Protein AF-A0A321LDU5-F1 (afdb_monomer_lite)

pLDDT: mean 95.39, std 5.8, range [63.94, 98.81]

Sequence (97 aa):
MRLVKAFNTIWYQHLATRGRTDIPVDERHAIFVAGDDQAAKQIISNLIEQIGFAPVDTGSLREGGKSQQPNAPIYNKIFTGREAKAAVAASQRARTA

Secondary structure (DSSP, 8-state):
---EE-STTS-HHHHHH---SSS-GGGSBEEEEEES-HHHHHHHHHHHHHTT-EEEE--SHHHHHHHTSTTSTTTT---BHHHHHHHHHHHHHHHH-

Structure (mmCIF, N/CA/C/O backbone):
data_AF-A0A321LDU5-F1
#
_entry.id   AF-A0A321LDU5-F1
#
loop_
_atom_site.group_PDB
_atom_site.id
_atom_site.type_symbol
_atom_site.label_atom_id
_atom_site.label_alt_id
_atom_site.label_comp_id
_atom_site.label_asym_id
_atom_site.label_entity_id
_atom_site.label_seq_id
_atom_site.pdbx_PDB_ins_code
_atom_site.Cartn_x
_atom_site.Cartn_y
_atom_site.Cartn_z
_atom_site.occupancy
_atom_site.B_iso_or_equiv
_atom_site.auth_seq_id
_atom_site.auth_comp_id
_atom_site.auth_asym_id
_atom_site.auth_atom_id
_atom_site.pdbx_PDB_model_num
ATOM 1 N N . MET A 1 1 ? -19.811 0.726 9.645 1.00 80.44 1 MET A N 1
ATOM 2 C CA . MET A 1 1 ? -19.613 0.369 8.220 1.00 80.44 1 MET A CA 1
ATOM 3 C C . MET A 1 1 ? -18.187 -0.138 8.049 1.00 80.44 1 MET A C 1
ATOM 5 O O . MET A 1 1 ? -17.305 0.439 8.668 1.00 80.44 1 MET A O 1
ATOM 9 N N . ARG A 1 2 ? -17.956 -1.199 7.263 1.00 94.88 2 ARG A N 1
ATOM 10 C CA . ARG A 1 2 ? -16.611 -1.733 6.974 1.00 94.88 2 ARG A CA 1
ATOM 11 C C . ARG A 1 2 ? -16.158 -1.235 5.603 1.00 94.88 2 ARG A C 1
ATOM 13 O O . ARG A 1 2 ? -16.572 -1.791 4.593 1.00 94.88 2 ARG A O 1
ATOM 20 N N . LEU A 1 3 ? -15.375 -0.159 5.575 1.00 97.44 3 LEU A N 1
ATOM 21 C CA . LEU A 1 3 ? -14.898 0.478 4.346 1.00 97.44 3 LEU A CA 1
ATOM 22 C C . LEU A 1 3 ? -13.371 0.561 4.359 1.00 97.44 3 LEU A C 1
ATOM 24 O O . LEU A 1 3 ? -12.777 0.959 5.361 1.00 97.44 3 LEU A O 1
ATOM 28 N N . VAL A 1 4 ? -12.756 0.194 3.235 1.00 98.50 4 VAL A N 1
ATOM 29 C CA . VAL A 1 4 ? -11.306 0.215 3.031 1.00 98.50 4 VAL A CA 1
ATOM 30 C C . VAL A 1 4 ? -11.001 0.874 1.690 1.00 98.50 4 VAL A C 1
ATOM 32 O O . VAL A 1 4 ? -11.653 0.583 0.689 1.00 98.50 4 VAL A O 1
ATOM 35 N N . LYS A 1 5 ? -9.994 1.748 1.669 1.00 98.50 5 LYS A N 1
ATOM 36 C CA . LYS A 1 5 ? -9.425 2.336 0.455 1.00 98.50 5 LYS A CA 1
ATOM 37 C C . LYS A 1 5 ? -8.069 1.690 0.177 1.00 98.50 5 LYS A C 1
ATOM 39 O O . LYS A 1 5 ? -7.194 1.699 1.042 1.00 98.50 5 LYS A O 1
ATOM 44 N N . ALA A 1 6 ? -7.928 1.123 -1.016 1.00 98.38 6 ALA A N 1
ATOM 45 C CA . ALA A 1 6 ? -6.703 0.515 -1.524 1.00 98.38 6 ALA A CA 1
ATOM 46 C C . ALA A 1 6 ? -6.683 0.577 -3.063 1.00 98.38 6 ALA A C 1
ATOM 48 O O . ALA A 1 6 ? -7.662 1.006 -3.676 1.00 98.38 6 ALA A O 1
ATOM 49 N N . PHE A 1 7 ? -5.574 0.158 -3.684 1.00 98.12 7 PHE A N 1
ATOM 50 C CA . PHE A 1 7 ? -5.378 0.046 -5.145 1.00 98.12 7 PHE A CA 1
ATOM 51 C C . PHE A 1 7 ? -5.443 1.347 -5.959 1.00 98.12 7 PHE A C 1
ATOM 53 O O . PHE A 1 7 ? -5.120 1.347 -7.141 1.00 98.12 7 PHE A O 1
ATOM 60 N N . ASN A 1 8 ? -5.809 2.478 -5.362 1.00 97.25 8 ASN A N 1
ATOM 61 C CA . ASN A 1 8 ? -5.989 3.719 -6.113 1.00 97.25 8 ASN A CA 1
ATOM 62 C C . ASN A 1 8 ? -4.675 4.465 -6.408 1.00 97.25 8 ASN A C 1
ATOM 64 O O . ASN A 1 8 ? -4.693 5.428 -7.165 1.00 97.25 8 ASN A O 1
ATOM 68 N N . THR A 1 9 ? -3.571 4.086 -5.761 1.00 96.31 9 THR A N 1
ATOM 69 C CA . THR A 1 9 ? -2.256 4.735 -5.897 1.00 96.31 9 THR A CA 1
ATOM 70 C C . THR A 1 9 ? -1.334 4.015 -6.878 1.00 96.31 9 THR A C 1
ATOM 72 O O . THR A 1 9 ? -0.234 4.501 -7.122 1.00 96.31 9 THR A O 1
ATOM 75 N N . ILE A 1 10 ? -1.732 2.846 -7.388 1.00 97.06 10 ILE A N 1
ATOM 76 C CA . ILE A 1 10 ? -0.924 2.024 -8.290 1.00 97.06 10 ILE A CA 1
ATOM 77 C C . ILE A 1 10 ? -1.414 2.180 -9.730 1.00 97.06 10 ILE A C 1
ATOM 79 O O . ILE A 1 10 ? -2.610 2.159 -10.012 1.00 97.06 10 ILE A O 1
ATOM 83 N N . TRP A 1 11 ? -0.471 2.295 -10.663 1.00 96.38 11 TRP A N 1
ATOM 84 C CA . TRP A 1 11 ? -0.779 2.302 -12.087 1.00 96.38 11 TRP A CA 1
ATOM 85 C C . TRP A 1 11 ? -1.250 0.920 -12.561 1.00 96.38 11 TRP A C 1
ATOM 87 O O . TRP A 1 11 ? -0.635 -0.096 -12.233 1.00 96.38 11 TRP A O 1
ATOM 97 N N . TYR A 1 12 ? -2.317 0.868 -13.362 1.00 95.25 12 TYR A N 1
ATOM 98 C CA . TYR A 1 12 ? -3.005 -0.385 -13.703 1.00 95.25 12 TYR A CA 1
ATOM 99 C C . TYR A 1 12 ? -2.096 -1.439 -14.365 1.00 95.25 12 TYR A C 1
ATOM 101 O O . TYR A 1 12 ? -2.219 -2.624 -14.059 1.00 95.25 12 TYR A O 1
ATOM 109 N N . GLN A 1 13 ? -1.135 -1.036 -15.209 1.00 97.56 13 GLN A N 1
ATOM 110 C CA . GLN A 1 13 ? -0.201 -1.990 -15.825 1.00 97.56 13 GLN A CA 1
ATOM 111 C C . GLN A 1 13 ? 0.742 -2.608 -14.789 1.00 97.56 13 GLN A C 1
ATOM 113 O O . GLN A 1 13 ? 1.088 -3.781 -14.901 1.00 97.56 13 GLN A O 1
ATOM 118 N N . HIS A 1 14 ? 1.123 -1.863 -13.747 1.00 96.75 14 HIS A N 1
ATOM 119 C CA . HIS A 1 14 ? 1.906 -2.415 -12.643 1.00 96.75 14 HIS A CA 1
ATOM 120 C C . HIS A 1 14 ? 1.092 -3.398 -11.807 1.00 96.75 14 HIS A C 1
ATOM 122 O O . HIS A 1 14 ? 1.633 -4.431 -11.421 1.00 96.75 14 HIS A O 1
ATOM 128 N N . LEU A 1 15 ? -0.190 -3.116 -11.564 1.00 97.44 15 LEU A N 1
ATOM 129 C CA . LEU A 1 15 ? -1.076 -4.058 -10.880 1.00 97.44 15 LEU A CA 1
ATOM 130 C C . LEU A 1 15 ? -1.191 -5.382 -11.655 1.00 97.44 15 LEU A C 1
ATOM 132 O O . LEU A 1 15 ? -1.141 -6.446 -11.050 1.00 97.44 15 LEU A O 1
ATOM 136 N N . ALA A 1 16 ? -1.271 -5.321 -12.987 1.00 97.62 16 ALA A N 1
ATOM 137 C CA . ALA A 1 16 ? -1.379 -6.507 -13.836 1.00 97.62 16 ALA A CA 1
ATOM 138 C C . ALA A 1 16 ? -0.087 -7.342 -13.934 1.00 97.62 16 ALA A C 1
ATOM 140 O O . ALA A 1 16 ? -0.160 -8.534 -14.211 1.00 97.62 16 ALA A O 1
ATOM 141 N N . THR A 1 17 ? 1.093 -6.734 -13.755 1.00 97.50 17 THR A N 1
ATOM 142 C CA . THR A 1 17 ? 2.371 -7.366 -14.152 1.00 97.50 17 THR A CA 1
ATOM 143 C C . THR A 1 17 ? 3.406 -7.511 -13.040 1.00 97.50 17 THR A C 1
ATOM 145 O O . THR A 1 17 ? 4.365 -8.257 -13.213 1.00 97.50 17 THR A O 1
ATOM 148 N N . ARG A 1 18 ? 3.262 -6.810 -11.907 1.00 96.88 18 ARG A N 1
ATOM 149 C CA . ARG A 1 18 ? 4.307 -6.747 -10.865 1.00 96.88 18 ARG A CA 1
ATOM 150 C C . A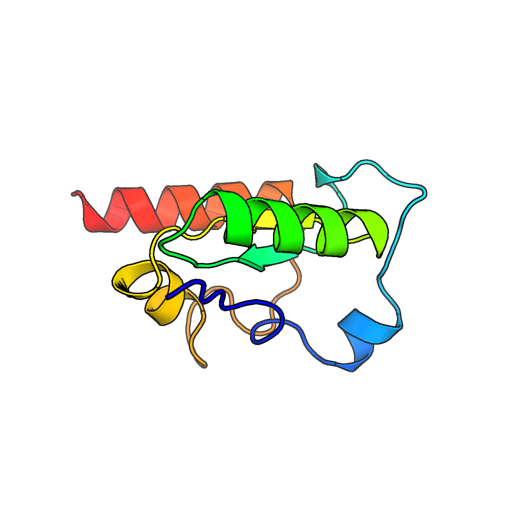RG A 1 18 ? 4.022 -7.565 -9.607 1.00 96.88 18 ARG A C 1
ATOM 152 O O . ARG A 1 18 ? 4.775 -7.436 -8.643 1.00 96.88 18 ARG A O 1
ATOM 159 N N . GLY A 1 19 ? 2.981 -8.395 -9.606 1.00 97.94 19 GLY A N 1
ATOM 160 C CA . GLY A 1 19 ? 2.759 -9.355 -8.525 1.00 97.94 19 GLY A CA 1
ATOM 161 C C . GLY A 1 19 ? 3.910 -10.363 -8.469 1.00 97.94 19 GLY A C 1
ATOM 162 O O . GLY A 1 19 ? 4.225 -11.001 -9.472 1.00 97.94 19 GLY A O 1
ATOM 163 N N . ARG A 1 20 ? 4.572 -10.478 -7.316 1.00 98.19 20 ARG A N 1
ATOM 164 C CA . ARG A 1 20 ? 5.739 -11.347 -7.098 1.00 98.19 20 ARG A CA 1
ATOM 165 C C . ARG A 1 20 ? 5.591 -12.111 -5.787 1.00 98.19 20 ARG A C 1
ATOM 167 O O . ARG A 1 20 ? 5.869 -11.579 -4.718 1.00 98.19 20 ARG A O 1
ATOM 174 N N . THR A 1 21 ? 5.136 -13.359 -5.853 1.00 98.19 21 THR A N 1
ATOM 175 C CA . THR A 1 21 ? 4.998 -14.239 -4.675 1.00 98.19 21 THR A CA 1
ATOM 176 C C . THR A 1 21 ? 6.295 -14.966 -4.309 1.00 98.19 21 THR A C 1
ATOM 178 O O . THR A 1 21 ? 6.383 -15.554 -3.237 1.00 98.19 21 THR A O 1
ATOM 181 N N . ASP A 1 22 ? 7.295 -14.909 -5.185 1.00 98.12 22 ASP A N 1
ATOM 182 C CA . ASP A 1 22 ? 8.592 -15.587 -5.104 1.00 98.12 22 ASP A CA 1
ATOM 183 C C . ASP A 1 22 ? 9.657 -14.817 -4.303 1.00 98.12 22 ASP A C 1
ATOM 185 O O . ASP A 1 22 ? 10.712 -15.367 -4.003 1.00 98.12 22 ASP A O 1
ATOM 189 N N . ILE A 1 23 ? 9.388 -13.558 -3.942 1.00 98.38 23 ILE A N 1
ATOM 190 C CA . ILE A 1 23 ? 10.307 -12.697 -3.177 1.00 98.38 23 ILE A CA 1
ATOM 191 C C . ILE A 1 23 ? 9.706 -12.292 -1.819 1.00 98.38 23 ILE A C 1
ATOM 193 O O . ILE A 1 23 ? 8.476 -12.340 -1.657 1.00 98.38 23 ILE A O 1
ATOM 197 N N . PRO A 1 24 ? 10.527 -11.862 -0.838 1.00 98.56 24 PRO A N 1
ATOM 198 C CA . PRO A 1 24 ? 10.043 -11.393 0.460 1.00 98.56 24 PRO A CA 1
ATOM 199 C C . PRO A 1 24 ? 9.044 -10.239 0.339 1.00 98.56 24 PRO A C 1
ATOM 201 O O . PRO A 1 24 ? 9.219 -9.347 -0.489 1.00 98.56 24 PRO A O 1
ATOM 204 N N . VAL A 1 25 ? 8.019 -10.215 1.199 1.00 98.31 25 VAL A N 1
ATOM 205 C CA . VAL A 1 25 ? 6.940 -9.205 1.158 1.00 98.31 25 VAL A CA 1
ATOM 206 C C . VAL A 1 25 ? 7.480 -7.776 1.182 1.00 98.31 25 VAL A C 1
ATOM 208 O O . VAL A 1 25 ? 7.019 -6.938 0.416 1.00 98.31 25 VAL A O 1
ATOM 211 N N . ASP A 1 26 ? 8.506 -7.499 1.984 1.00 98.06 26 ASP A N 1
ATOM 212 C CA . ASP A 1 26 ? 9.086 -6.155 2.103 1.00 98.06 26 ASP A CA 1
ATOM 213 C C . ASP A 1 26 ? 9.813 -5.655 0.846 1.00 98.06 26 ASP A C 1
ATOM 215 O O . ASP A 1 26 ? 10.090 -4.459 0.747 1.00 98.06 26 ASP A O 1
ATOM 219 N N . GLU A 1 27 ? 10.090 -6.532 -0.118 1.00 98.38 27 GLU A N 1
ATOM 220 C CA . GLU A 1 27 ? 10.717 -6.205 -1.405 1.00 98.38 27 GLU A CA 1
ATOM 221 C C . GLU A 1 27 ? 9.703 -6.138 -2.554 1.00 98.38 27 GLU A C 1
ATOM 223 O O . GLU A 1 27 ? 10.024 -5.662 -3.644 1.00 98.38 27 GLU A O 1
ATOM 228 N N . ARG A 1 28 ? 8.457 -6.563 -2.315 1.00 98.56 28 ARG A N 1
ATOM 229 C CA . ARG A 1 28 ? 7.370 -6.479 -3.297 1.00 98.56 28 ARG A CA 1
ATOM 230 C C . ARG A 1 28 ? 6.905 -5.038 -3.459 1.00 98.56 28 ARG A C 1
ATOM 232 O O . ARG A 1 28 ? 7.032 -4.214 -2.552 1.00 98.56 28 ARG A O 1
ATOM 239 N N . HIS A 1 29 ? 6.311 -4.746 -4.612 1.00 98.44 29 HIS A N 1
ATOM 240 C CA . HIS A 1 29 ? 5.699 -3.448 -4.878 1.00 98.44 29 HIS A CA 1
ATOM 241 C C . HIS A 1 29 ? 4.563 -3.186 -3.875 1.00 98.44 29 HIS A C 1
ATOM 243 O O . HIS A 1 29 ? 3.704 -4.042 -3.660 1.00 98.44 29 HIS A O 1
ATOM 249 N N . ALA A 1 30 ? 4.571 -2.018 -3.241 1.00 98.50 30 ALA A N 1
ATOM 250 C CA . ALA A 1 30 ? 3.617 -1.658 -2.208 1.00 98.50 30 ALA A CA 1
ATOM 251 C C . ALA A 1 30 ? 2.233 -1.284 -2.759 1.00 98.50 30 ALA A C 1
ATOM 253 O O . ALA A 1 30 ? 2.107 -0.586 -3.766 1.00 98.50 30 ALA A O 1
ATOM 254 N N . ILE A 1 31 ? 1.190 -1.684 -2.032 1.00 98.62 31 ILE A N 1
ATOM 255 C CA . ILE A 1 31 ? -0.178 -1.183 -2.177 1.00 98.62 31 ILE A CA 1
ATOM 256 C C . ILE A 1 31 ? -0.619 -0.642 -0.820 1.00 98.62 31 ILE A C 1
ATOM 258 O O . ILE A 1 31 ? -0.576 -1.335 0.198 1.00 98.62 31 ILE A O 1
ATOM 262 N N . PHE A 1 32 ? -1.041 0.619 -0.808 1.00 98.50 32 PHE A N 1
ATOM 263 C CA . PHE A 1 32 ? -1.435 1.307 0.414 1.00 98.50 32 PHE A CA 1
ATOM 264 C C . PHE A 1 32 ? -2.877 0.977 0.805 1.00 98.50 32 PHE A C 1
ATOM 266 O O . PHE A 1 32 ? -3.747 0.845 -0.057 1.00 98.50 32 PHE A O 1
ATOM 273 N N . VAL A 1 33 ? -3.124 0.868 2.109 1.00 98.62 33 VAL A N 1
ATOM 274 C CA . VAL A 1 33 ? -4.420 0.520 2.702 1.00 98.62 33 VAL A CA 1
ATOM 275 C C . VAL A 1 33 ? -4.806 1.591 3.724 1.00 98.62 33 VAL A C 1
ATOM 277 O O . VAL A 1 33 ? -3.982 1.994 4.542 1.00 98.62 33 VAL A O 1
ATOM 280 N N . ALA A 1 34 ? -6.042 2.088 3.670 1.00 98.50 34 ALA A N 1
ATOM 281 C CA . ALA A 1 34 ? -6.623 2.976 4.682 1.00 98.50 34 ALA A CA 1
ATOM 282 C C . ALA A 1 34 ? -8.012 2.476 5.087 1.00 98.50 34 ALA A C 1
ATOM 284 O O . ALA A 1 34 ? -8.794 2.057 4.234 1.00 98.50 34 ALA A O 1
ATOM 285 N N . GLY A 1 35 ? -8.333 2.539 6.375 1.00 98.25 35 GLY A N 1
ATOM 286 C CA . GLY A 1 35 ? -9.564 1.972 6.923 1.00 98.25 35 GLY A CA 1
ATOM 287 C C . GLY A 1 35 ? -9.686 2.214 8.423 1.00 98.25 35 GLY A C 1
ATOM 288 O O . GLY A 1 35 ? -8.682 2.198 9.135 1.00 98.25 35 GLY A O 1
ATOM 289 N N . ASP A 1 36 ? -10.916 2.403 8.900 1.00 98.25 36 ASP A N 1
ATOM 290 C CA . ASP A 1 36 ? -11.202 2.597 10.332 1.00 98.25 36 ASP A CA 1
ATOM 291 C C . ASP A 1 36 ? -11.530 1.272 11.050 1.00 98.25 36 ASP A C 1
ATOM 293 O O . ASP A 1 36 ? -11.459 1.189 12.272 1.00 98.25 36 ASP A O 1
ATOM 297 N N . ASP A 1 37 ? -11.853 0.216 10.295 1.00 98.38 37 ASP A N 1
ATOM 298 C CA . ASP A 1 37 ? -12.102 -1.136 10.807 1.00 98.38 37 ASP A CA 1
ATOM 299 C C . ASP A 1 37 ? -10.864 -2.021 10.585 1.00 98.38 37 ASP A C 1
ATOM 301 O O . ASP A 1 37 ? -10.459 -2.289 9.449 1.00 98.38 37 ASP A O 1
ATOM 305 N N . GLN A 1 38 ? -10.241 -2.465 11.680 1.00 97.62 38 GLN A N 1
ATOM 306 C CA . GLN A 1 38 ? -8.986 -3.220 11.627 1.00 97.62 38 GLN A CA 1
ATOM 307 C C . GLN A 1 38 ? -9.153 -4.595 10.967 1.00 97.62 38 GLN A C 1
ATOM 309 O O . GLN A 1 38 ? -8.269 -5.027 10.228 1.00 97.62 38 GLN A O 1
ATOM 314 N N . ALA A 1 39 ? -10.285 -5.270 11.189 1.00 98.12 39 ALA A N 1
ATOM 315 C CA . ALA A 1 39 ? -10.549 -6.580 10.597 1.00 98.12 39 ALA A CA 1
ATOM 316 C C . ALA A 1 39 ? -10.714 -6.476 9.073 1.00 98.12 39 ALA A C 1
ATOM 318 O O . ALA A 1 39 ? -10.152 -7.277 8.327 1.00 98.12 39 ALA A O 1
ATOM 319 N N . ALA A 1 40 ? -11.414 -5.447 8.595 1.00 98.38 40 ALA A N 1
ATOM 320 C CA . ALA A 1 40 ? -11.566 -5.160 7.177 1.00 98.38 40 ALA A CA 1
ATOM 321 C C . ALA A 1 40 ? -10.219 -4.825 6.524 1.00 98.38 40 ALA A C 1
ATOM 323 O O . ALA A 1 40 ? -9.915 -5.361 5.457 1.00 98.38 40 ALA A O 1
ATOM 324 N N . LYS A 1 41 ? -9.378 -4.004 7.173 1.00 98.44 41 LYS A N 1
ATOM 325 C CA . LYS A 1 41 ? -8.009 -3.755 6.692 1.00 98.44 41 LYS A CA 1
ATOM 326 C C . LYS A 1 41 ? -7.205 -5.046 6.594 1.00 98.44 41 LYS A C 1
ATOM 328 O O . LYS A 1 41 ? -6.547 -5.248 5.583 1.00 98.44 41 LYS A O 1
ATOM 333 N N . GLN A 1 42 ? -7.289 -5.930 7.589 1.00 98.56 42 GLN A N 1
ATOM 334 C CA . GLN A 1 42 ? -6.548 -7.191 7.570 1.00 98.56 42 GLN A CA 1
ATOM 335 C C . GLN A 1 42 ? -6.967 -8.093 6.403 1.00 98.56 42 GLN A C 1
ATOM 337 O O . GLN A 1 42 ? -6.105 -8.656 5.736 1.00 98.56 42 GLN A O 1
ATOM 342 N N . ILE A 1 43 ? -8.269 -8.193 6.116 1.00 98.69 43 ILE A N 1
ATOM 343 C CA . ILE A 1 43 ? -8.778 -8.964 4.970 1.00 98.69 43 ILE A CA 1
ATOM 344 C C . ILE A 1 43 ? -8.173 -8.443 3.658 1.00 98.69 43 ILE A C 1
ATOM 346 O O . ILE A 1 43 ? -7.672 -9.227 2.854 1.00 98.69 43 ILE A O 1
ATOM 350 N N . ILE A 1 44 ? -8.176 -7.122 3.456 1.00 98.62 44 ILE A N 1
ATOM 351 C CA . ILE A 1 44 ? -7.627 -6.506 2.240 1.00 98.62 44 ILE A CA 1
ATOM 352 C C . ILE A 1 44 ? -6.098 -6.620 2.182 1.00 98.62 44 ILE A C 1
ATOM 354 O O . ILE A 1 44 ? -5.556 -6.906 1.117 1.00 98.62 44 ILE A O 1
ATOM 358 N N . SER A 1 45 ? -5.399 -6.459 3.305 1.00 98.75 45 SER A N 1
ATOM 359 C CA . SER A 1 45 ? -3.947 -6.652 3.379 1.00 98.75 45 SER A CA 1
ATOM 360 C C . SER A 1 45 ? -3.545 -8.080 3.012 1.00 98.75 45 SER A C 1
ATOM 362 O O . SER A 1 45 ? -2.624 -8.266 2.223 1.00 98.75 45 SER A O 1
ATOM 364 N N . ASN A 1 46 ? -4.279 -9.080 3.508 1.00 98.75 46 ASN A N 1
ATOM 365 C CA . ASN A 1 46 ? -4.039 -10.480 3.164 1.00 98.75 46 ASN A CA 1
ATOM 366 C C . ASN A 1 46 ? -4.260 -10.735 1.669 1.00 98.75 46 ASN A C 1
ATOM 368 O O . ASN A 1 46 ? -3.447 -11.409 1.044 1.00 98.75 46 ASN A O 1
ATOM 372 N N . LEU A 1 47 ? -5.322 -10.169 1.082 1.00 98.75 47 LEU A N 1
ATOM 373 C CA . LEU A 1 47 ? -5.557 -10.254 -0.360 1.00 98.75 47 LEU A CA 1
ATOM 374 C C . LEU A 1 47 ? -4.370 -9.679 -1.145 1.00 98.75 47 LEU A C 1
ATOM 376 O O . LEU A 1 47 ? -3.861 -10.345 -2.039 1.00 98.75 47 LEU A O 1
ATOM 380 N N . ILE A 1 48 ? -3.910 -8.473 -0.794 1.00 98.81 48 ILE A N 1
ATOM 381 C CA . ILE A 1 48 ? -2.759 -7.805 -1.427 1.00 98.81 48 ILE A CA 1
ATOM 382 C C . ILE A 1 48 ? -1.499 -8.679 -1.352 1.00 98.81 48 ILE A C 1
ATOM 384 O O . ILE A 1 48 ? -0.777 -8.811 -2.340 1.00 98.81 48 ILE A O 1
ATOM 388 N N . GLU A 1 49 ? -1.241 -9.295 -0.201 1.00 98.69 49 GLU A N 1
ATOM 389 C CA . GLU A 1 49 ? -0.092 -10.183 -0.029 1.00 98.69 49 GLU A CA 1
ATOM 390 C C . GLU A 1 49 ? -0.203 -11.449 -0.892 1.00 98.69 49 GLU A C 1
ATOM 392 O O . GLU A 1 49 ? 0.767 -11.827 -1.557 1.00 98.69 49 GLU A O 1
ATOM 397 N N . GLN A 1 50 ? -1.394 -12.060 -0.945 1.00 98.69 50 GLN A N 1
ATOM 398 C CA . GLN A 1 50 ? -1.689 -13.250 -1.754 1.00 98.69 50 GLN A CA 1
ATOM 399 C C . GLN A 1 50 ? -1.494 -13.006 -3.252 1.00 98.69 50 GLN A C 1
ATOM 401 O O . GLN A 1 50 ? -1.001 -13.888 -3.952 1.00 98.69 50 GLN A O 1
ATOM 406 N N . ILE A 1 51 ? -1.823 -11.808 -3.746 1.00 98.50 51 ILE A N 1
ATOM 407 C CA . ILE A 1 51 ? -1.606 -11.434 -5.154 1.00 98.50 51 ILE A CA 1
ATOM 408 C C . ILE A 1 51 ? -0.178 -10.932 -5.438 1.00 98.50 51 ILE A C 1
ATOM 410 O O . ILE A 1 51 ? 0.102 -10.435 -6.528 1.00 98.50 51 ILE A O 1
ATOM 414 N N . GLY A 1 52 ? 0.748 -11.070 -4.483 1.00 98.56 52 GLY A N 1
ATOM 415 C CA . GLY A 1 52 ? 2.174 -10.821 -4.698 1.00 98.56 52 GLY A CA 1
ATOM 416 C C . GLY A 1 52 ? 2.614 -9.367 -4.516 1.00 98.56 52 GLY A C 1
ATOM 417 O O . GLY A 1 52 ? 3.630 -8.970 -5.085 1.00 98.56 52 GLY A O 1
ATOM 418 N N . PHE A 1 53 ? 1.895 -8.572 -3.724 1.00 98.81 53 PHE A N 1
ATOM 419 C CA . PHE A 1 53 ? 2.246 -7.184 -3.399 1.00 98.81 53 PHE A CA 1
ATOM 420 C C . PHE A 1 53 ? 2.511 -7.015 -1.896 1.00 98.81 53 PHE A C 1
ATOM 422 O O . PHE A 1 53 ? 2.261 -7.920 -1.103 1.00 98.81 53 PHE A O 1
ATOM 429 N N . ALA A 1 54 ? 3.042 -5.859 -1.494 1.00 98.81 54 ALA A N 1
ATOM 430 C CA . ALA A 1 54 ? 3.267 -5.525 -0.089 1.00 98.81 54 ALA A CA 1
ATOM 431 C C . ALA A 1 54 ? 2.141 -4.618 0.439 1.00 98.81 54 ALA A C 1
ATOM 433 O O . ALA A 1 54 ? 2.050 -3.467 0.003 1.00 98.81 54 ALA A O 1
ATOM 434 N N . PRO A 1 55 ? 1.284 -5.064 1.372 1.00 98.75 55 PRO A N 1
ATOM 435 C CA . PRO A 1 55 ? 0.300 -4.175 1.979 1.00 98.75 55 PRO A CA 1
ATOM 436 C C . PRO A 1 55 ? 0.978 -3.178 2.928 1.00 98.75 55 PRO A C 1
ATOM 438 O O . PRO A 1 55 ? 1.793 -3.558 3.771 1.00 98.75 55 PRO A O 1
ATOM 441 N N . VAL A 1 56 ? 0.626 -1.894 2.820 1.00 98.62 56 VAL A N 1
ATOM 442 C CA . VAL A 1 56 ? 1.149 -0.837 3.703 1.00 98.62 56 VAL A CA 1
ATOM 443 C C . VAL A 1 56 ? 0.010 0.001 4.273 1.00 98.62 56 VAL A C 1
ATOM 445 O O . VAL A 1 56 ? -0.675 0.724 3.551 1.00 98.62 56 VAL A O 1
ATOM 448 N N . ASP A 1 57 ? -0.186 -0.086 5.587 1.00 98.06 57 ASP A N 1
ATOM 449 C CA . ASP A 1 57 ? -1.225 0.659 6.298 1.00 98.06 57 ASP A CA 1
ATOM 450 C C . ASP A 1 57 ? -0.870 2.150 6.397 1.00 98.06 57 ASP A C 1
ATOM 452 O O . ASP A 1 57 ? 0.213 2.531 6.838 1.00 98.06 57 ASP A O 1
ATOM 456 N N . THR A 1 58 ? -1.806 3.000 5.991 1.00 97.62 58 THR A N 1
ATOM 457 C CA . THR A 1 58 ? -1.703 4.467 6.044 1.00 97.62 58 THR A CA 1
ATOM 458 C C . THR A 1 58 ? -2.581 5.082 7.136 1.00 97.62 58 THR A C 1
ATOM 460 O O . THR A 1 58 ? -2.590 6.303 7.307 1.00 97.62 58 THR A O 1
ATOM 463 N N . GLY A 1 59 ? -3.281 4.250 7.912 1.00 96.56 59 GLY A N 1
ATOM 464 C CA . GLY A 1 59 ? -4.120 4.638 9.038 1.00 96.56 59 GLY A CA 1
ATOM 465 C C . GLY A 1 59 ? -5.610 4.721 8.693 1.00 96.56 59 GLY A C 1
ATOM 466 O O . GLY A 1 59 ? -6.141 3.935 7.907 1.00 96.56 59 GLY A O 1
ATOM 467 N N . SER A 1 60 ? -6.293 5.673 9.332 1.00 97.06 60 SER A N 1
ATOM 468 C CA . SER A 1 60 ? -7.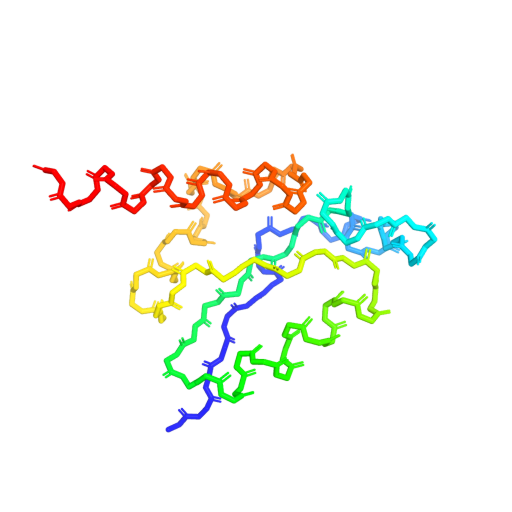737 5.903 9.185 1.00 97.06 60 SER A CA 1
ATOM 469 C C . SER A 1 60 ? -8.119 6.353 7.775 1.00 97.06 60 SER A C 1
ATOM 471 O O . SER A 1 60 ? -7.292 6.892 7.035 1.00 97.06 60 SER A O 1
ATOM 473 N N . LEU A 1 61 ? -9.395 6.226 7.403 1.00 97.12 61 LEU A N 1
ATOM 474 C CA . LEU A 1 61 ? -9.885 6.784 6.132 1.00 97.12 61 LEU A CA 1
ATOM 475 C C . LEU A 1 61 ? -9.713 8.303 6.069 1.00 97.12 61 LEU A C 1
ATOM 477 O O . LEU A 1 61 ? -9.407 8.847 5.009 1.00 97.12 61 LEU A O 1
ATOM 481 N N . ARG A 1 62 ? -9.873 8.991 7.204 1.00 95.81 62 ARG A N 1
ATOM 482 C CA . ARG A 1 62 ? -9.729 10.449 7.292 1.00 95.81 62 ARG A CA 1
ATOM 483 C C . ARG A 1 62 ? -8.319 10.913 6.935 1.00 95.81 62 ARG A C 1
ATOM 485 O O . ARG A 1 62 ? -8.174 11.873 6.182 1.00 95.81 62 ARG A O 1
ATOM 492 N N . GLU A 1 63 ? -7.303 10.260 7.486 1.00 94.50 63 GLU A N 1
ATOM 493 C CA . GLU A 1 63 ? -5.914 10.695 7.334 1.00 94.50 63 GLU A CA 1
ATOM 494 C C . GLU A 1 63 ? -5.184 9.927 6.231 1.00 94.50 63 GLU A C 1
ATOM 496 O O . GLU A 1 63 ? -4.615 10.543 5.330 1.00 94.50 63 GLU A O 1
ATOM 501 N N . GLY A 1 64 ? -5.265 8.597 6.231 1.00 95.06 64 GLY A N 1
ATOM 502 C CA . GLY A 1 64 ? -4.703 7.755 5.175 1.00 95.06 64 GLY A CA 1
ATOM 503 C C . GLY A 1 64 ? -5.364 8.004 3.820 1.00 95.06 64 GLY A C 1
ATOM 504 O O . GLY A 1 64 ? -4.684 8.059 2.798 1.00 95.06 64 GLY A O 1
ATOM 505 N N . GLY A 1 65 ? -6.674 8.278 3.801 1.00 94.19 65 GLY A N 1
ATOM 506 C CA . GLY A 1 65 ? -7.386 8.615 2.569 1.00 94.19 65 GLY A CA 1
ATOM 507 C C . GLY A 1 65 ? -6.848 9.873 1.887 1.00 94.19 65 GLY A C 1
ATOM 508 O O . GLY A 1 65 ? -6.723 9.868 0.666 1.00 94.19 65 GLY A O 1
ATOM 509 N N . LYS A 1 66 ? -6.460 10.908 2.649 1.00 94.38 66 LYS A N 1
ATOM 510 C CA . LYS A 1 66 ? -5.796 12.113 2.115 1.00 94.38 66 LYS A CA 1
ATOM 511 C C . LYS A 1 66 ? -4.411 11.790 1.562 1.00 94.38 66 LYS A C 1
ATOM 513 O O . LYS A 1 66 ? -4.077 12.236 0.470 1.00 94.38 66 LYS A O 1
ATOM 518 N N . SER A 1 67 ? -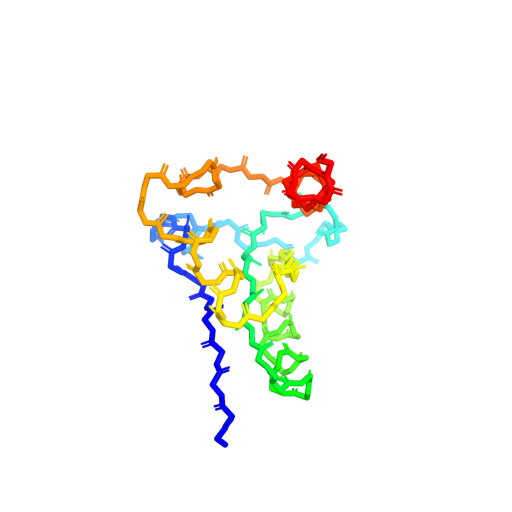3.631 10.983 2.283 1.00 94.25 67 SER A N 1
ATOM 519 C CA . SER A 1 67 ? -2.298 10.558 1.838 1.00 94.25 67 SER A CA 1
ATOM 520 C C . SER A 1 67 ? -2.328 9.731 0.551 1.00 94.25 67 SER A C 1
ATOM 522 O O . SER A 1 67 ? -1.325 9.683 -0.147 1.00 94.25 67 SER A O 1
ATOM 524 N N . GLN A 1 68 ? -3.457 9.105 0.218 1.00 96.12 68 GLN A N 1
ATOM 525 C CA . GLN A 1 68 ? -3.623 8.298 -0.991 1.00 96.12 68 GLN A CA 1
ATOM 526 C C . GLN A 1 68 ? -4.249 9.056 -2.178 1.00 96.12 68 GLN A C 1
ATOM 528 O O . GLN A 1 68 ? -4.441 8.447 -3.229 1.00 96.12 68 GLN A O 1
ATOM 533 N N . GLN A 1 69 ? -4.624 10.334 -2.052 1.00 93.62 69 GLN A N 1
ATOM 534 C CA . GLN A 1 69 ? -5.250 11.082 -3.158 1.00 93.62 69 GLN A CA 1
ATOM 535 C C . GLN A 1 69 ? -4.268 11.344 -4.318 1.00 93.62 69 GLN A C 1
ATOM 537 O O . GLN A 1 69 ? -3.051 11.329 -4.110 1.00 93.62 69 GLN A O 1
ATOM 542 N N . PRO A 1 70 ? -4.767 11.628 -5.538 1.00 93.44 70 PRO A N 1
ATOM 543 C CA . PRO A 1 70 ? -3.941 12.181 -6.607 1.00 93.44 70 PRO A CA 1
ATOM 544 C C . PRO A 1 70 ? -3.095 13.365 -6.119 1.00 93.44 70 PRO A C 1
ATOM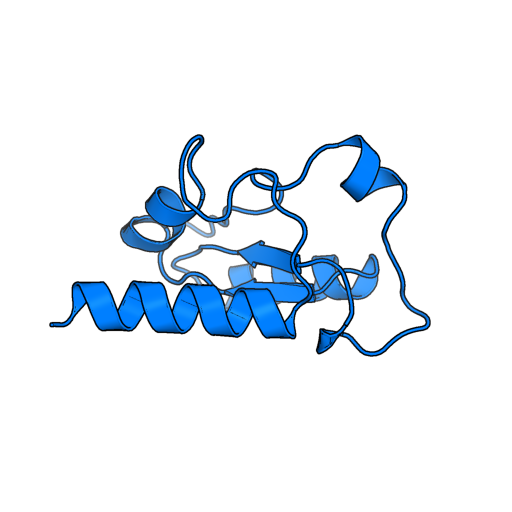 546 O O . PRO A 1 70 ? -3.537 14.147 -5.278 1.00 93.44 70 PRO A O 1
ATOM 549 N N . ASN A 1 71 ? -1.878 13.486 -6.653 1.00 90.00 71 ASN A N 1
ATOM 550 C CA . ASN A 1 71 ? -0.852 14.468 -6.262 1.00 90.00 71 ASN A CA 1
ATOM 551 C C . ASN A 1 71 ? -0.233 14.276 -4.866 1.00 90.00 71 ASN A C 1
ATOM 553 O O . ASN A 1 71 ? 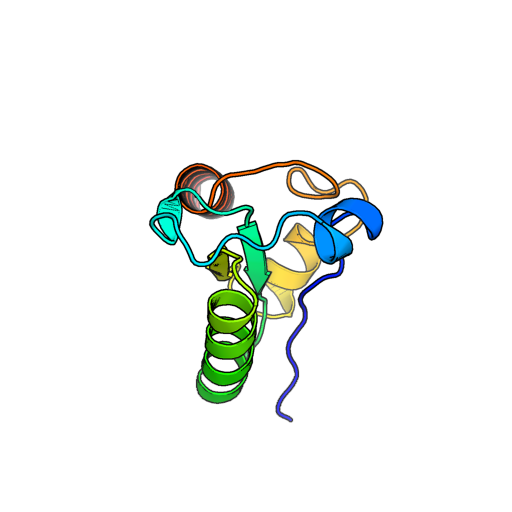0.705 14.996 -4.520 1.00 90.00 71 ASN A O 1
ATOM 557 N N . ALA A 1 72 ? -0.684 13.301 -4.072 1.00 91.62 72 ALA A N 1
ATOM 558 C CA . ALA A 1 72 ? -0.001 12.964 -2.831 1.00 91.62 72 ALA A CA 1
ATOM 559 C C . ALA A 1 72 ? 1.378 12.321 -3.108 1.00 91.62 72 ALA A C 1
ATOM 561 O O . ALA A 1 72 ? 1.557 11.660 -4.137 1.00 91.62 72 ALA A O 1
ATOM 562 N N . PRO A 1 73 ? 2.355 12.434 -2.185 1.00 91.00 73 PRO A N 1
ATOM 563 C CA . PRO A 1 73 ? 3.726 11.969 -2.412 1.00 91.00 73 PRO A CA 1
ATOM 564 C C . PRO A 1 73 ? 3.880 10.488 -2.772 1.00 91.00 73 PRO A C 1
ATOM 566 O O . PRO A 1 73 ? 4.912 10.130 -3.337 1.00 91.00 73 PRO A O 1
ATOM 569 N N . ILE A 1 74 ? 2.894 9.648 -2.448 1.00 92.81 74 ILE A N 1
ATOM 570 C CA . ILE A 1 74 ? 2.907 8.199 -2.695 1.00 92.81 74 ILE A CA 1
ATOM 571 C C . ILE A 1 74 ? 2.141 7.772 -3.960 1.00 92.81 74 ILE A C 1
ATOM 573 O O . ILE A 1 74 ? 2.152 6.598 -4.318 1.00 92.81 74 ILE A O 1
ATOM 577 N N . TYR A 1 75 ? 1.466 8.701 -4.640 1.00 93.19 75 TYR A N 1
ATOM 578 C CA . TYR A 1 75 ? 0.597 8.398 -5.776 1.00 93.19 75 TYR A CA 1
ATOM 579 C C . TYR A 1 75 ? 1.402 8.057 -7.043 1.00 93.19 75 TYR A C 1
ATOM 581 O O . TYR A 1 75 ? 2.291 8.813 -7.430 1.00 93.19 75 TYR A O 1
ATOM 589 N N . ASN A 1 76 ? 1.076 6.940 -7.706 1.00 92.00 76 ASN A N 1
ATOM 590 C CA . ASN A 1 76 ? 1.713 6.437 -8.934 1.00 92.00 76 ASN A CA 1
ATOM 591 C C . ASN A 1 76 ? 3.240 6.250 -8.860 1.00 92.00 76 ASN A C 1
ATOM 593 O O . ASN A 1 76 ? 3.919 6.222 -9.887 1.00 92.00 76 ASN A O 1
ATOM 597 N N . LYS A 1 77 ? 3.791 6.076 -7.656 1.00 92.88 77 LYS A N 1
ATOM 598 C CA . LYS A 1 77 ? 5.212 5.778 -7.455 1.00 92.88 77 LYS A CA 1
ATOM 599 C C . LYS A 1 77 ? 5.424 4.308 -7.145 1.00 92.88 77 LYS A C 1
ATOM 601 O O . LYS A 1 77 ? 4.593 3.671 -6.504 1.00 92.88 77 LYS A O 1
ATOM 606 N N . ILE A 1 78 ? 6.567 3.796 -7.584 1.00 94.81 78 ILE A N 1
ATOM 607 C CA . ILE A 1 78 ? 7.009 2.451 -7.243 1.00 94.81 78 ILE A CA 1
ATOM 608 C C . ILE A 1 78 ? 7.769 2.537 -5.927 1.00 94.81 78 ILE A C 1
ATOM 610 O O . ILE A 1 78 ? 8.804 3.191 -5.855 1.00 94.81 78 ILE A O 1
ATOM 614 N N . PHE A 1 79 ? 7.248 1.852 -4.918 1.00 96.69 79 PHE A N 1
ATOM 615 C CA . PHE A 1 79 ? 7.931 1.607 -3.657 1.00 96.69 79 PHE A CA 1
ATOM 616 C C . PHE A 1 79 ? 7.966 0.110 -3.395 1.00 96.69 79 PHE A C 1
ATOM 618 O O . PHE A 1 79 ? 6.975 -0.583 -3.634 1.00 96.69 79 PHE A O 1
ATOM 625 N N . THR A 1 80 ? 9.067 -0.378 -2.847 1.00 98.31 80 THR A N 1
ATOM 626 C CA . THR A 1 80 ? 9.060 -1.632 -2.093 1.00 98.31 80 THR A CA 1
ATOM 627 C C . THR A 1 80 ? 8.224 -1.471 -0.819 1.00 98.31 80 THR A C 1
ATOM 629 O O . THR A 1 80 ? 8.036 -0.354 -0.323 1.00 98.31 80 THR A O 1
ATOM 632 N N . GLY A 1 81 ? 7.741 -2.574 -0.242 1.00 98.38 81 GLY A N 1
ATOM 633 C CA . GLY A 1 81 ? 7.068 -2.554 1.061 1.00 98.38 81 GLY A CA 1
ATOM 634 C C . GLY A 1 81 ? 7.888 -1.826 2.134 1.00 98.38 81 GLY A C 1
ATOM 635 O O . GLY A 1 81 ? 7.346 -1.027 2.900 1.00 98.38 81 GLY A O 1
ATOM 636 N N . ARG A 1 82 ? 9.211 -2.025 2.132 1.00 98.50 82 ARG A N 1
ATOM 637 C CA . ARG A 1 82 ? 10.154 -1.358 3.038 1.00 98.50 82 ARG A CA 1
ATOM 638 C C . ARG A 1 82 ? 10.171 0.161 2.862 1.00 98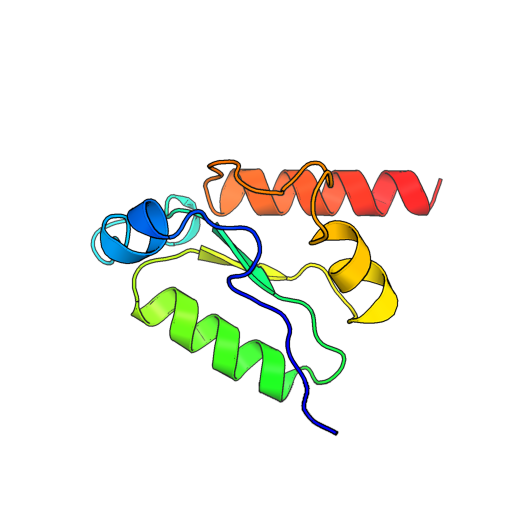.50 82 ARG A C 1
ATOM 640 O O . ARG A 1 82 ? 10.000 0.893 3.838 1.00 98.50 82 ARG A O 1
ATOM 647 N N . GLU A 1 83 ? 10.354 0.644 1.636 1.00 98.19 83 GLU A N 1
ATOM 648 C CA . GLU A 1 83 ? 10.409 2.085 1.352 1.00 98.19 83 GLU A CA 1
ATOM 649 C C . GLU A 1 83 ? 9.065 2.766 1.631 1.00 98.19 83 GLU A C 1
ATOM 651 O O . GLU A 1 83 ? 9.021 3.857 2.200 1.00 98.19 83 GLU A O 1
ATOM 656 N N . ALA A 1 84 ? 7.959 2.101 1.295 1.00 97.75 84 ALA A N 1
ATOM 657 C CA . ALA A 1 84 ? 6.616 2.604 1.550 1.00 97.75 84 ALA A CA 1
ATOM 658 C C . ALA A 1 84 ? 6.333 2.761 3.053 1.00 97.75 84 ALA A C 1
ATOM 660 O O . ALA A 1 84 ? 5.835 3.808 3.474 1.00 97.75 84 ALA A O 1
ATOM 661 N N . LYS A 1 85 ? 6.702 1.773 3.883 1.00 97.56 85 LYS A N 1
ATOM 662 C CA . LYS A 1 85 ? 6.599 1.876 5.352 1.00 97.56 85 LYS A CA 1
ATOM 663 C C . LYS A 1 85 ? 7.405 3.064 5.886 1.00 97.56 85 LYS A C 1
ATOM 665 O O . LYS A 1 85 ? 6.901 3.824 6.715 1.00 97.56 85 LYS A O 1
ATOM 670 N N . ALA A 1 86 ? 8.624 3.267 5.381 1.00 96.56 86 ALA A N 1
ATOM 671 C CA . ALA A 1 86 ? 9.460 4.403 5.768 1.00 96.56 86 ALA A CA 1
ATOM 672 C C . ALA A 1 86 ? 8.826 5.754 5.376 1.00 96.56 86 ALA A C 1
ATOM 674 O O . ALA A 1 86 ? 8.774 6.670 6.200 1.00 96.56 86 ALA A O 1
ATOM 675 N N . ALA A 1 87 ? 8.282 5.866 4.160 1.00 94.19 87 ALA A N 1
ATOM 676 C CA . ALA A 1 87 ? 7.619 7.077 3.674 1.00 94.19 87 ALA A CA 1
ATOM 677 C C . ALA A 1 87 ? 6.364 7.438 4.492 1.00 94.19 87 ALA A C 1
ATOM 679 O O . ALA A 1 87 ? 6.140 8.610 4.819 1.00 94.19 87 ALA A O 1
ATOM 680 N N . VAL A 1 88 ? 5.559 6.439 4.868 1.00 93.94 88 VAL A N 1
ATOM 681 C CA . VAL A 1 88 ? 4.372 6.639 5.713 1.00 93.94 88 VAL A CA 1
ATOM 682 C C . VAL A 1 88 ? 4.772 7.094 7.114 1.00 93.94 88 VAL A C 1
ATOM 684 O O . VAL A 1 88 ? 4.226 8.084 7.604 1.00 93.94 88 VAL A O 1
ATOM 687 N N . ALA A 1 89 ? 5.760 6.441 7.731 1.00 93.06 89 ALA A N 1
ATOM 688 C CA . ALA A 1 89 ? 6.248 6.818 9.056 1.00 93.06 89 ALA A CA 1
ATOM 689 C C . ALA A 1 89 ? 6.806 8.253 9.076 1.00 93.06 89 ALA A C 1
ATOM 691 O O . ALA A 1 89 ? 6.507 9.022 9.990 1.00 93.06 89 ALA A O 1
ATOM 692 N N . ALA A 1 90 ? 7.566 8.649 8.049 1.00 89.44 90 ALA A N 1
ATOM 693 C CA . ALA A 1 90 ? 8.058 10.019 7.908 1.00 89.44 90 ALA A CA 1
ATOM 694 C C . ALA A 1 90 ? 6.905 11.035 7.796 1.00 89.44 90 ALA A C 1
ATOM 696 O O . ALA A 1 90 ? 6.895 12.044 8.499 1.00 89.44 90 ALA A O 1
ATOM 697 N N . SER A 1 91 ? 5.887 10.728 6.985 1.00 86.25 91 SER A N 1
ATOM 698 C CA . SER A 1 91 ? 4.708 11.588 6.804 1.00 86.25 91 SER A CA 1
ATOM 699 C C . SER A 1 91 ? 3.843 11.699 8.065 1.00 86.25 91 SER A C 1
ATOM 701 O O . SER A 1 91 ? 3.147 12.691 8.260 1.00 86.25 91 SER A O 1
ATOM 703 N N . GLN A 1 92 ? 3.815 10.667 8.910 1.00 85.38 92 GLN A N 1
ATOM 704 C CA . GLN A 1 92 ? 3.115 10.701 10.197 1.00 85.38 92 GLN A CA 1
ATOM 705 C C . GLN A 1 92 ? 3.863 11.571 11.210 1.00 85.38 92 GLN A C 1
ATOM 707 O O . GLN A 1 92 ? 3.243 12.431 11.826 1.00 85.38 92 GLN A O 1
ATOM 712 N N . ARG A 1 93 ? 5.191 11.426 11.313 1.00 86.25 93 ARG A N 1
ATOM 713 C CA . ARG A 1 93 ? 6.025 12.246 12.210 1.00 86.25 93 ARG A CA 1
ATOM 714 C C . ARG A 1 93 ? 5.950 13.735 11.882 1.00 86.25 93 ARG A C 1
ATOM 716 O O . ARG A 1 93 ? 5.813 14.546 12.787 1.00 86.25 93 ARG A O 1
ATOM 723 N N . ALA A 1 94 ? 5.980 14.086 10.596 1.00 80.19 94 ALA A N 1
ATOM 724 C CA . ALA A 1 94 ? 5.875 15.474 10.148 1.00 80.19 94 ALA A CA 1
ATOM 725 C C . ALA A 1 94 ? 4.519 16.136 10.470 1.00 80.19 94 ALA A C 1
ATOM 727 O O . ALA A 1 94 ? 4.421 17.353 10.423 1.00 80.19 94 ALA A O 1
ATOM 728 N N . ARG A 1 95 ? 3.470 15.356 10.768 1.00 74.50 95 ARG A N 1
ATOM 729 C CA . ARG A 1 95 ? 2.144 15.873 11.159 1.00 74.50 95 ARG A CA 1
ATOM 730 C C . ARG A 1 95 ? 1.975 16.046 12.666 1.00 74.50 95 ARG A C 1
ATOM 732 O O . ARG A 1 95 ? 1.036 16.708 13.089 1.00 74.50 95 ARG A O 1
ATOM 739 N N . THR A 1 96 ? 2.815 15.385 13.454 1.00 73.88 96 THR A N 1
ATOM 740 C CA . THR A 1 96 ? 2.780 15.430 14.923 1.00 73.88 96 THR A CA 1
ATOM 741 C C . THR A 1 96 ? 3.790 16.413 15.517 1.00 73.88 96 THR A C 1
ATOM 743 O O . THR A 1 96 ? 3.794 16.584 16.732 1.00 73.88 96 THR A O 1
ATOM 746 N N . ALA A 1 97 ? 4.659 16.990 14.683 1.00 63.94 97 ALA A N 1
ATOM 747 C CA . ALA A 1 97 ? 5.612 18.042 15.031 1.00 63.94 97 ALA A CA 1
ATOM 748 C C . ALA A 1 97 ? 5.005 19.418 14.734 1.00 63.94 97 ALA A C 1
ATOM 750 O O . ALA A 1 97 ? 5.274 20.345 15.525 1.00 63.94 97 ALA A O 1
#

Foldseek 3Di:
DWDKDKPQQEDPVCLVPQQALPDDQQQGWEMEMAAPDPVSSVVVQVVCVVSRHHYHYLYHCVRSVVCRDPPRPRHHDTDGNNRRNVVSVVVVVVVVD

Radius of gyration: 12.6 Å; chains: 1; bounding box: 30×34×31 Å